Protein AF-A0A3A9S9X0-F1 (afdb_monomer_lite)

Secondary structure (DSSP, 8-state):
-HHHHHHHHHHHHHHHHHHHHHHHHHHHHHHHHHHHHHHHHTS---TT-EEEEEEEEEEE-SSSSEEEEEEEEE-TTHHHHHHHHHHHHS-TTTSTTEEEEE--S--TT-SS-GGGS-HHHHHHHHHT-GGGEEEEEEEEE----TTGGG--SPEE--

Foldseek 3Di:
DVVVVVVVVVVVVVVVVVVVLVVVLVVLQQVQFVVQQCLVVVFDWDPPKDWDDFWKWAFDCVVHTKIKIKTKIFAPVAQVVRVVVRVVRDDPVSCVQKDKDFQAQPDPPDPDHLVPDPPVVNVVCVVVPSRRIMMIMHIDDDDDDDCSVVTGDIDGDD

Structure (mmCIF, N/CA/C/O backbone):
data_AF-A0A3A9S9X0-F1
#
_entry.id   AF-A0A3A9S9X0-F1
#
loop_
_atom_site.group_PDB
_atom_site.id
_atom_site.type_symbol
_atom_site.label_atom_id
_atom_site.label_alt_id
_atom_site.label_comp_id
_atom_site.label_asym_id
_atom_site.label_entity_id
_atom_site.label_seq_id
_atom_site.pdbx_PDB_ins_code
_atom_site.Cartn_x
_atom_site.Cartn_y
_atom_site.Cartn_z
_atom_site.occupancy
_atom_site.B_iso_or_equiv
_atom_site.auth_seq_id
_atom_site.auth_comp_id
_atom_site.auth_asym_id
_atom_site.auth_atom_id
_atom_site.pdbx_PDB_model_num
ATOM 1 N N . MET A 1 1 ? -21.800 -1.016 53.650 1.00 53.97 1 MET A N 1
ATOM 2 C CA . MET A 1 1 ? -21.661 -2.193 52.756 1.00 53.97 1 MET A CA 1
ATOM 3 C C . MET A 1 1 ? -22.094 -1.918 51.306 1.00 53.97 1 MET A C 1
ATOM 5 O O . MET A 1 1 ? -21.327 -2.231 50.403 1.00 53.97 1 MET A O 1
ATOM 9 N N . MET A 1 2 ? -23.243 -1.264 51.058 1.00 59.31 2 MET A N 1
ATOM 10 C CA . MET A 1 2 ? -23.718 -0.907 49.699 1.00 59.31 2 MET A CA 1
ATOM 11 C C . MET A 1 2 ? -22.744 -0.037 48.885 1.00 59.31 2 MET A C 1
ATOM 13 O O . MET A 1 2 ? -22.493 -0.339 47.726 1.00 59.31 2 MET A O 1
ATOM 17 N N . LYS A 1 3 ? -22.105 0.975 49.495 1.00 66.00 3 LYS A N 1
ATOM 18 C CA . LYS A 1 3 ? -21.122 1.841 48.807 1.00 66.00 3 LYS A CA 1
ATOM 19 C C . LYS A 1 3 ? -19.896 1.084 48.265 1.00 66.00 3 LYS A C 1
ATOM 21 O O . LYS A 1 3 ? -19.340 1.487 47.253 1.00 66.00 3 LYS A O 1
ATOM 26 N N . LYS A 1 4 ? -19.478 -0.014 48.913 1.00 73.69 4 LYS A N 1
ATOM 27 C CA . LYS A 1 4 ? -18.338 -0.840 48.467 1.00 73.69 4 LYS A CA 1
ATOM 28 C C . LYS A 1 4 ? -18.736 -1.733 47.287 1.00 73.69 4 LYS A C 1
ATOM 30 O O . LYS A 1 4 ? -18.001 -1.794 46.313 1.00 73.69 4 LYS A O 1
ATOM 35 N N . LYS A 1 5 ? -19.931 -2.339 47.338 1.00 75.62 5 LYS A N 1
ATOM 36 C CA . LYS A 1 5 ? -20.502 -3.112 46.219 1.00 75.62 5 LYS A CA 1
ATOM 37 C C . LYS A 1 5 ? -20.761 -2.234 44.989 1.00 75.62 5 LYS A C 1
ATOM 39 O O . LYS A 1 5 ? -20.416 -2.635 43.889 1.00 75.62 5 LYS A O 1
ATOM 44 N N . PHE A 1 6 ? -21.275 -1.019 45.184 1.00 80.44 6 PHE A N 1
ATOM 45 C CA . PHE A 1 6 ? -21.489 -0.055 44.101 1.00 80.44 6 PHE A CA 1
ATOM 46 C C . PHE A 1 6 ? -20.179 0.362 43.419 1.00 80.44 6 PHE A C 1
ATOM 48 O O . PHE A 1 6 ? -20.110 0.361 42.198 1.00 80.44 6 PHE A O 1
ATOM 55 N N . LYS A 1 7 ? -19.114 0.642 44.190 1.00 82.62 7 LYS A N 1
ATOM 56 C CA . LYS A 1 7 ? -17.785 0.932 43.623 1.00 82.62 7 LYS A CA 1
ATOM 57 C C . LYS A 1 7 ? -17.234 -0.237 42.801 1.00 82.62 7 LYS A C 1
ATOM 59 O O . LYS A 1 7 ? -16.717 -0.003 41.722 1.00 82.62 7 LYS A O 1
ATOM 64 N N . ILE A 1 8 ? -17.389 -1.475 43.278 1.00 87.06 8 ILE A N 1
ATOM 65 C CA . ILE A 1 8 ? -16.947 -2.676 42.547 1.00 87.06 8 ILE A CA 1
ATOM 66 C C . ILE A 1 8 ? -17.715 -2.829 41.227 1.00 87.06 8 ILE A C 1
ATOM 68 O O . ILE A 1 8 ? -17.098 -3.059 40.192 1.00 87.06 8 ILE A O 1
ATOM 72 N N . ILE A 1 9 ? -19.041 -2.658 41.249 1.00 89.31 9 ILE A N 1
ATOM 73 C CA . ILE A 1 9 ? -19.877 -2.737 40.042 1.00 89.31 9 ILE A CA 1
ATOM 74 C C . ILE A 1 9 ? -19.500 -1.628 39.054 1.00 89.31 9 ILE A C 1
ATOM 76 O O . ILE A 1 9 ? -19.310 -1.905 37.876 1.00 89.31 9 ILE A O 1
ATOM 80 N N . LEU A 1 10 ? -19.328 -0.390 39.527 1.00 91.25 10 LEU A N 1
ATOM 81 C CA . LEU A 1 10 ? -18.930 0.737 38.685 1.00 91.25 10 LEU A CA 1
ATOM 82 C C . LEU A 1 10 ? -17.561 0.505 38.029 1.00 91.25 10 LEU A C 1
ATOM 84 O O . LEU A 1 10 ? -17.416 0.721 36.831 1.00 91.25 10 LEU A O 1
ATOM 88 N N . SER A 1 11 ? -16.573 0.021 38.788 1.00 90.50 11 SER A N 1
ATOM 89 C CA . SER A 1 11 ? -15.256 -0.323 38.243 1.00 90.50 11 SER A CA 1
ATOM 90 C C . SER A 1 11 ? -15.337 -1.439 37.201 1.00 90.50 11 SER A C 1
ATOM 92 O O . SER A 1 11 ? -14.705 -1.327 36.156 1.00 90.50 11 SER A O 1
ATOM 94 N N . ALA A 1 12 ? -16.140 -2.479 37.442 1.00 91.56 12 ALA A N 1
ATOM 95 C CA . ALA A 1 12 ? -16.341 -3.554 36.473 1.00 91.56 12 ALA A CA 1
ATOM 96 C C . ALA A 1 12 ? -16.978 -3.041 35.171 1.00 91.56 12 ALA A C 1
ATOM 98 O O . ALA A 1 12 ? -16.518 -3.393 34.089 1.00 91.56 12 ALA A O 1
ATOM 99 N N . VAL A 1 13 ? -17.980 -2.159 35.263 1.00 94.19 13 VAL A N 1
ATOM 100 C CA . VAL A 1 13 ? -18.607 -1.530 34.089 1.00 94.19 13 VAL A CA 1
ATOM 101 C C . VAL A 1 13 ? -17.592 -0.702 33.302 1.00 94.19 13 VAL A C 1
ATOM 103 O O . VAL A 1 13 ? -17.516 -0.847 32.087 1.00 94.19 13 VAL A O 1
ATOM 106 N N . ILE A 1 14 ? -16.776 0.116 33.973 1.00 94.38 14 ILE A N 1
ATOM 107 C CA . ILE A 1 14 ? -15.737 0.917 33.307 1.00 94.38 14 ILE A CA 1
ATOM 108 C C . ILE A 1 14 ? -14.743 0.013 32.568 1.00 94.38 14 ILE A C 1
ATOM 110 O O . ILE A 1 14 ? -14.434 0.280 31.412 1.00 94.38 14 ILE A O 1
ATOM 114 N N . ILE A 1 15 ? -14.284 -1.073 33.197 1.00 93.94 15 ILE A N 1
ATOM 115 C CA . ILE A 1 15 ? -13.352 -2.022 32.568 1.00 93.94 15 ILE A CA 1
ATOM 116 C C . ILE A 1 15 ? -13.970 -2.645 31.314 1.00 93.94 15 ILE A C 1
ATOM 118 O O . ILE A 1 15 ? -13.316 -2.690 30.276 1.00 93.94 15 ILE A O 1
ATOM 122 N N . VAL A 1 16 ? -15.229 -3.085 31.382 1.00 95.06 16 VAL A N 1
ATOM 123 C CA . VAL A 1 16 ? -15.928 -3.670 30.227 1.00 95.06 16 VAL A CA 1
ATOM 124 C C . VAL A 1 16 ? -16.086 -2.650 29.101 1.00 95.06 16 VAL A C 1
ATOM 126 O O . VAL A 1 16 ? -15.850 -2.985 27.941 1.00 95.06 16 VAL A O 1
ATOM 129 N N . VAL A 1 17 ? -16.435 -1.401 29.422 1.00 93.25 17 VAL A N 1
ATOM 130 C CA . VAL A 1 17 ? -16.548 -0.322 28.429 1.00 93.25 17 VAL A CA 1
ATOM 131 C C . VAL A 1 17 ? -15.199 -0.062 27.759 1.00 93.25 17 VAL A C 1
ATOM 133 O O . VAL A 1 17 ? -15.129 -0.061 26.533 1.00 93.25 17 VAL A O 1
ATOM 136 N N . VAL A 1 18 ? -14.120 0.083 28.533 1.00 90.50 18 VAL A N 1
ATOM 137 C CA . VAL A 1 18 ? -12.768 0.305 27.993 1.00 90.50 18 VAL A CA 1
ATOM 138 C C . VAL A 1 18 ? -12.323 -0.870 27.122 1.00 90.50 18 VAL A C 1
ATOM 140 O O . VAL A 1 18 ? -11.874 -0.653 25.999 1.00 90.50 18 VAL A O 1
ATOM 143 N N . ALA A 1 19 ? -12.509 -2.108 27.585 1.00 90.25 19 ALA A N 1
ATOM 144 C CA . ALA A 1 19 ? -12.164 -3.304 26.818 1.00 90.25 19 ALA A CA 1
ATOM 145 C C . ALA A 1 19 ? -12.954 -3.394 25.502 1.00 90.25 19 ALA A C 1
ATOM 147 O O . ALA A 1 19 ? -12.391 -3.743 24.468 1.00 90.25 19 ALA A O 1
ATOM 148 N N . THR A 1 20 ? -14.238 -3.027 25.517 1.00 89.94 20 THR A N 1
ATOM 149 C CA . THR A 1 20 ? -15.080 -3.008 24.311 1.00 89.94 20 THR A CA 1
ATOM 150 C C . THR A 1 20 ? -14.595 -1.957 23.314 1.00 89.94 20 THR A C 1
ATOM 152 O O . THR A 1 20 ? -14.497 -2.245 22.122 1.00 89.94 20 THR A O 1
ATOM 155 N N . ILE A 1 21 ? -14.244 -0.755 23.784 1.00 87.94 21 ILE A N 1
ATOM 156 C CA . ILE A 1 21 ? -13.688 0.302 22.927 1.00 87.94 21 ILE A CA 1
ATOM 157 C C . ILE A 1 21 ? -12.352 -0.153 22.332 1.00 87.94 21 ILE A C 1
ATOM 159 O O . ILE A 1 21 ? -12.156 -0.006 21.132 1.00 87.94 21 ILE A O 1
ATOM 163 N N . MET A 1 22 ? -11.465 -0.768 23.119 1.00 85.31 22 MET A N 1
ATOM 164 C CA . MET A 1 22 ? -10.186 -1.286 22.615 1.00 85.31 22 MET A CA 1
ATOM 165 C C . MET A 1 22 ? -10.382 -2.390 21.568 1.00 85.31 22 MET A C 1
ATOM 167 O O . MET A 1 22 ? -9.779 -2.332 20.503 1.00 85.31 22 MET A O 1
ATOM 171 N N . LEU A 1 23 ? -11.265 -3.363 21.822 1.00 87.06 23 LEU A N 1
ATOM 172 C CA . LEU A 1 23 ? -11.522 -4.469 20.893 1.00 87.06 23 LEU A CA 1
ATOM 173 C C . LEU A 1 23 ? -12.126 -3.977 19.571 1.00 87.06 23 LEU A C 1
ATOM 175 O O . LEU A 1 23 ? -11.685 -4.370 18.493 1.00 87.06 23 LEU A O 1
ATOM 179 N N . THR A 1 24 ? -13.130 -3.101 19.655 1.00 85.19 24 THR A N 1
ATOM 180 C CA . THR A 1 24 ? -13.743 -2.497 18.464 1.00 85.19 24 THR A CA 1
ATOM 181 C C . THR A 1 24 ? -12.752 -1.606 17.720 1.00 85.19 24 THR A C 1
ATOM 183 O O . THR A 1 24 ? -12.803 -1.570 16.495 1.00 85.19 24 THR A O 1
ATOM 186 N N . SER A 1 25 ? -11.799 -0.990 18.432 1.00 83.25 25 SER A N 1
ATOM 187 C CA . SER A 1 25 ? -10.682 -0.250 17.830 1.00 83.25 25 SER A CA 1
ATOM 188 C C . SER A 1 25 ? -9.724 -1.075 17.041 1.00 83.25 25 SER A C 1
ATOM 190 O O . SER A 1 25 ? -9.456 -0.767 15.880 1.00 83.25 25 SER A O 1
ATOM 192 N N . TYR A 1 26 ? -9.277 -2.155 17.643 1.00 83.25 26 TYR A N 1
ATOM 193 C CA . TYR A 1 26 ? -8.398 -3.069 16.963 1.00 83.25 26 TYR A CA 1
ATOM 194 C C . TYR A 1 26 ? -9.065 -3.666 15.716 1.00 83.25 26 TYR A C 1
ATOM 196 O O . TYR A 1 26 ? -8.472 -3.686 14.641 1.00 83.25 26 TYR A O 1
ATOM 204 N N . MET A 1 27 ? -10.330 -4.082 15.832 1.00 86.00 27 MET A N 1
ATOM 205 C CA . MET A 1 27 ? -11.070 -4.660 14.709 1.00 86.00 27 MET A CA 1
ATOM 206 C C . MET A 1 27 ? -11.341 -3.638 13.597 1.00 86.00 27 MET A C 1
ATOM 208 O O . MET A 1 27 ? -11.186 -3.960 12.423 1.00 86.00 27 MET A O 1
ATOM 212 N N . GLY A 1 28 ? -11.738 -2.411 13.952 1.00 84.50 28 GLY A N 1
ATOM 213 C CA . GLY A 1 28 ? -11.974 -1.337 12.986 1.00 84.50 28 GLY A CA 1
ATOM 214 C C . GLY A 1 28 ? -10.711 -0.989 12.202 1.00 84.50 28 GLY A C 1
ATOM 215 O O . GLY A 1 28 ? -10.757 -0.940 10.976 1.00 84.50 28 GLY A O 1
ATOM 216 N N . TYR A 1 29 ? -9.584 -0.849 12.906 1.00 85.06 29 TYR A N 1
ATOM 217 C CA . TYR A 1 29 ? -8.267 -0.653 12.301 1.00 85.06 29 TYR A CA 1
ATOM 218 C C . TYR A 1 29 ? -7.905 -1.792 11.342 1.00 85.06 29 TYR A C 1
ATOM 220 O O . TYR A 1 29 ? -7.631 -1.543 10.172 1.00 85.06 29 TYR A O 1
ATOM 228 N N . TYR A 1 30 ? -7.987 -3.043 11.804 1.00 87.81 30 TYR A N 1
ATOM 229 C CA . TYR A 1 30 ? -7.646 -4.205 10.985 1.00 87.81 30 TYR A CA 1
ATOM 230 C C . TYR A 1 30 ? -8.483 -4.268 9.702 1.00 87.81 30 TYR A C 1
ATOM 232 O O . TYR A 1 30 ? -7.937 -4.399 8.611 1.00 87.81 30 TYR A O 1
ATOM 240 N N . LEU A 1 31 ? -9.806 -4.107 9.804 1.00 89.75 31 LEU A N 1
ATOM 241 C CA . LEU A 1 31 ? -10.690 -4.114 8.635 1.00 89.75 31 LEU A CA 1
ATOM 242 C C . LEU A 1 31 ? -10.398 -2.955 7.673 1.00 89.75 31 LEU A C 1
ATOM 244 O O . LEU A 1 31 ? -10.511 -3.133 6.460 1.00 89.75 31 LEU A O 1
ATOM 248 N N . ALA A 1 32 ? -10.005 -1.790 8.190 1.00 89.19 32 ALA A N 1
ATOM 249 C CA . ALA A 1 32 ? -9.615 -0.650 7.370 1.00 89.19 32 ALA A CA 1
ATOM 250 C C . ALA A 1 32 ? -8.299 -0.902 6.619 1.00 89.19 32 ALA A C 1
ATOM 252 O O . ALA A 1 32 ? -8.233 -0.612 5.424 1.00 89.19 32 ALA A O 1
ATOM 253 N N . CYS A 1 33 ? -7.297 -1.506 7.269 1.00 90.44 33 CYS A N 1
ATOM 254 C CA . CYS A 1 33 ? -6.062 -1.936 6.608 1.00 90.44 33 CYS A CA 1
ATOM 255 C C . CYS A 1 33 ? -6.350 -2.959 5.509 1.00 90.44 33 CYS A C 1
ATOM 257 O O . CYS A 1 33 ? -5.899 -2.793 4.383 1.00 90.44 33 CYS A O 1
ATOM 259 N N . ILE A 1 34 ? -7.156 -3.982 5.800 1.00 93.06 34 ILE A N 1
ATOM 260 C CA . ILE A 1 34 ? -7.521 -5.013 4.818 1.00 93.06 34 ILE A CA 1
ATOM 261 C C . ILE A 1 34 ? -8.253 -4.397 3.624 1.00 93.06 34 ILE A C 1
ATOM 263 O O . ILE A 1 34 ? -7.984 -4.754 2.477 1.00 93.06 34 ILE A O 1
ATOM 267 N N . HIS A 1 35 ? -9.145 -3.434 3.869 1.00 92.88 35 HIS A N 1
ATOM 268 C CA . HIS A 1 35 ? -9.793 -2.695 2.794 1.00 92.88 35 HIS A CA 1
ATOM 269 C C . HIS A 1 35 ? -8.780 -1.907 1.949 1.00 92.88 35 HIS A C 1
ATOM 271 O O . HIS A 1 35 ? -8.825 -1.993 0.723 1.00 92.88 35 HIS A O 1
ATOM 277 N N . ALA A 1 36 ? -7.849 -1.191 2.580 1.00 93.69 36 ALA A N 1
ATOM 278 C CA . ALA A 1 36 ? -6.800 -0.441 1.893 1.00 93.69 36 ALA A CA 1
ATOM 279 C C . ALA A 1 36 ? -5.878 -1.353 1.058 1.00 93.69 36 ALA A C 1
ATOM 281 O O . ALA A 1 36 ? -5.615 -1.054 -0.101 1.00 93.69 36 ALA A O 1
ATOM 282 N N . ILE A 1 37 ? -5.484 -2.516 1.585 1.00 95.50 37 ILE A N 1
ATOM 283 C CA . ILE A 1 37 ? -4.728 -3.532 0.835 1.00 95.50 37 ILE A CA 1
ATOM 284 C C . ILE A 1 37 ? -5.541 -4.018 -0.370 1.00 95.50 37 ILE A C 1
ATOM 286 O O . ILE A 1 37 ? -5.041 -4.037 -1.492 1.00 95.50 37 ILE A O 1
ATOM 290 N N . SER A 1 38 ? -6.825 -4.340 -0.173 1.00 95.50 38 SER A N 1
ATOM 291 C CA . SER A 1 38 ? -7.693 -4.819 -1.259 1.00 95.50 38 SER A CA 1
ATOM 292 C C . SER A 1 38 ? -7.866 -3.801 -2.389 1.00 95.50 38 SER A C 1
ATOM 294 O O . SER A 1 38 ? -8.092 -4.182 -3.535 1.00 95.50 38 SER A O 1
ATOM 296 N N . LYS A 1 39 ? -7.748 -2.501 -2.088 1.00 96.06 39 LYS A N 1
ATOM 297 C CA . LYS A 1 39 ? -7.816 -1.436 -3.092 1.00 96.06 39 LYS A CA 1
ATOM 298 C C . LYS A 1 39 ? -6.651 -1.489 -4.077 1.00 96.06 39 LYS A C 1
ATOM 300 O O . LYS A 1 39 ? -6.871 -1.133 -5.229 1.00 96.06 39 LYS A O 1
ATOM 305 N N . ILE A 1 40 ? -5.482 -1.959 -3.642 1.00 96.75 40 ILE A N 1
ATOM 306 C CA . ILE A 1 40 ? -4.308 -2.163 -4.496 1.00 96.75 40 ILE A CA 1
ATOM 307 C C . ILE A 1 40 ? -4.325 -3.565 -5.120 1.00 96.75 40 ILE A C 1
ATOM 309 O O . ILE A 1 40 ? -4.109 -3.702 -6.319 1.00 96.75 40 ILE A O 1
ATOM 313 N N . GLU A 1 41 ? -4.621 -4.610 -4.342 1.00 95.88 41 GLU A N 1
ATOM 314 C CA . GLU A 1 41 ? -4.582 -6.004 -4.824 1.00 95.88 41 GLU A CA 1
ATOM 315 C C . GLU A 1 41 ? -5.630 -6.330 -5.895 1.00 95.88 41 GLU A C 1
ATOM 317 O O . GLU A 1 41 ? -5.447 -7.260 -6.673 1.00 95.88 41 GLU A O 1
ATOM 322 N N . CYS A 1 42 ? -6.729 -5.577 -5.956 1.00 96.00 42 CYS A N 1
ATOM 323 C CA . CYS A 1 42 ? -7.759 -5.758 -6.979 1.00 96.00 42 CYS A CA 1
ATOM 324 C C . CYS A 1 42 ? -7.490 -4.978 -8.278 1.00 96.00 42 CYS A C 1
ATOM 326 O O . CYS A 1 42 ? -8.353 -4.993 -9.157 1.00 96.00 42 CYS A O 1
ATOM 328 N N . LEU A 1 43 ? -6.371 -4.253 -8.388 1.00 97.19 43 LEU A N 1
ATOM 329 C CA . LEU A 1 43 ? -6.009 -3.564 -9.626 1.00 97.19 43 LEU A CA 1
ATOM 330 C C . LEU A 1 43 ? -5.571 -4.576 -10.688 1.00 97.19 43 LEU A C 1
ATOM 332 O O . LEU A 1 43 ? -4.860 -5.535 -10.393 1.00 97.19 43 LEU A O 1
ATOM 336 N N . ASP A 1 44 ? -5.975 -4.328 -11.930 1.00 97.19 44 ASP A N 1
ATOM 337 C CA . ASP A 1 44 ? -5.407 -4.995 -13.096 1.00 97.19 44 ASP A CA 1
ATOM 338 C C . ASP A 1 44 ? -3.989 -4.454 -13.317 1.00 97.19 44 ASP A C 1
ATOM 340 O O . ASP A 1 44 ? -3.819 -3.274 -13.639 1.00 97.19 44 ASP A O 1
ATOM 344 N N . MET A 1 45 ? -2.991 -5.299 -13.061 1.00 96.06 45 MET A N 1
ATOM 345 C CA . MET A 1 45 ? -1.564 -4.969 -13.080 1.00 96.06 45 MET A CA 1
ATOM 346 C C . MET A 1 45 ? -0.912 -5.449 -14.386 1.00 96.06 45 MET A C 1
ATOM 348 O O . MET A 1 45 ? -1.444 -6.359 -15.020 1.00 96.06 45 MET A O 1
ATOM 352 N N . PRO A 1 46 ? 0.249 -4.897 -14.788 1.00 94.38 46 PRO A N 1
ATOM 353 C CA . PRO A 1 46 ? 0.993 -5.441 -15.921 1.00 94.38 46 PRO A CA 1
ATOM 354 C C . PRO A 1 46 ? 1.388 -6.909 -15.679 1.00 94.38 46 PRO A C 1
ATOM 356 O O . PRO A 1 46 ? 1.738 -7.282 -14.561 1.00 94.38 46 PRO A O 1
ATOM 359 N N . ASP A 1 47 ? 1.341 -7.741 -16.723 1.00 89.12 47 ASP A N 1
ATOM 360 C CA . ASP A 1 47 ? 1.604 -9.189 -16.626 1.00 89.12 47 ASP A CA 1
ATOM 361 C C . ASP A 1 47 ? 3.071 -9.525 -16.286 1.00 89.12 47 ASP A C 1
ATOM 363 O O . ASP A 1 47 ? 3.375 -10.603 -15.771 1.00 89.12 47 ASP A O 1
ATOM 367 N N . ASP A 1 48 ? 3.996 -8.618 -16.593 1.00 88.19 48 ASP A N 1
ATOM 368 C CA . ASP A 1 48 ? 5.448 -8.787 -16.521 1.00 88.19 48 ASP A CA 1
ATOM 369 C C . ASP A 1 48 ? 6.074 -8.127 -15.282 1.00 88.19 48 ASP A C 1
ATOM 371 O O . ASP A 1 48 ? 7.181 -7.590 -15.332 1.00 88.19 48 ASP A O 1
ATOM 375 N N . ILE A 1 49 ? 5.376 -8.189 -14.146 1.00 93.56 49 ILE 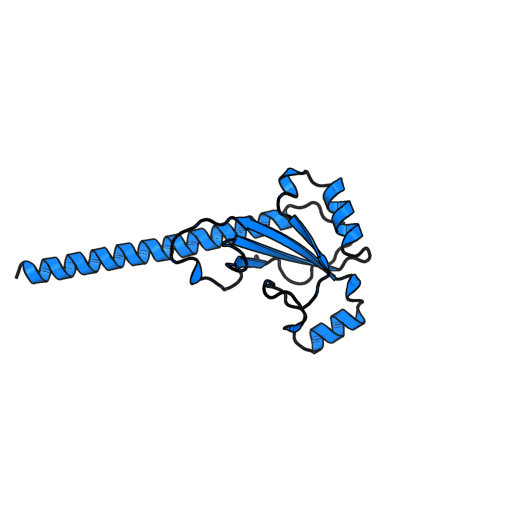A N 1
ATOM 376 C CA . ILE A 1 49 ? 5.851 -7.632 -12.873 1.00 93.56 49 ILE A CA 1
ATOM 377 C C . ILE A 1 49 ? 6.342 -8.714 -11.913 1.00 93.56 49 ILE A C 1
ATOM 379 O O . ILE A 1 49 ? 5.843 -9.840 -11.882 1.00 93.56 49 ILE A O 1
ATOM 383 N N . THR A 1 50 ? 7.282 -8.344 -11.048 1.00 94.75 50 THR A N 1
ATOM 384 C CA . THR A 1 50 ? 7.607 -9.117 -9.839 1.00 94.75 50 THR A CA 1
ATOM 385 C C . THR A 1 50 ? 7.192 -8.320 -8.612 1.00 94.75 50 THR A C 1
ATOM 387 O O . THR A 1 50 ? 7.501 -7.140 -8.518 1.00 94.75 50 THR A O 1
ATOM 390 N N . VAL A 1 51 ? 6.500 -8.933 -7.652 1.00 93.00 51 VAL A N 1
ATOM 391 C CA . VAL A 1 51 ? 6.138 -8.243 -6.404 1.00 93.00 51 VAL A CA 1
ATOM 392 C C . VAL A 1 51 ? 7.336 -8.239 -5.454 1.00 93.00 51 VAL A C 1
ATOM 394 O O . VAL A 1 51 ? 7.917 -9.289 -5.174 1.00 93.00 51 VAL A O 1
ATOM 397 N N . TYR A 1 52 ? 7.700 -7.061 -4.950 1.00 90.50 52 TYR A N 1
ATOM 398 C CA . TYR A 1 52 ? 8.710 -6.898 -3.912 1.00 90.50 52 TYR A CA 1
ATOM 399 C C . TYR A 1 52 ? 8.033 -6.891 -2.537 1.00 90.50 52 TYR A C 1
ATOM 401 O O . TYR A 1 52 ? 7.421 -5.907 -2.123 1.00 90.50 52 TYR A O 1
ATOM 409 N N . GLY A 1 53 ? 8.146 -8.010 -1.820 1.00 87.19 53 GLY A N 1
ATOM 410 C CA . GLY A 1 53 ? 7.547 -8.173 -0.496 1.00 87.19 53 GLY A CA 1
ATOM 411 C C . GLY A 1 53 ? 6.031 -8.391 -0.530 1.00 87.19 53 GLY A C 1
ATOM 412 O O . GLY A 1 53 ? 5.501 -9.008 -1.448 1.00 87.19 53 GLY A O 1
ATOM 413 N N . GLU A 1 54 ? 5.349 -7.918 0.511 1.00 90.88 54 GLU A N 1
ATOM 414 C CA . GLU A 1 54 ? 3.900 -8.031 0.688 1.00 90.88 54 GLU A CA 1
ATOM 415 C C . GLU A 1 54 ? 3.273 -6.638 0.617 1.00 90.88 54 GLU A C 1
ATOM 417 O O . GLU A 1 54 ? 3.887 -5.649 1.015 1.00 90.88 54 GLU A O 1
ATOM 422 N N . THR A 1 55 ? 2.018 -6.546 0.189 1.00 94.06 55 THR A N 1
ATOM 423 C CA . THR A 1 55 ? 1.276 -5.288 0.309 1.00 94.06 55 THR A CA 1
ATOM 424 C C . THR A 1 55 ? 0.957 -5.027 1.773 1.00 94.06 55 THR A C 1
ATOM 426 O O . THR A 1 55 ? 0.387 -5.877 2.466 1.00 94.06 55 THR A O 1
ATOM 429 N N . LYS A 1 56 ? 1.326 -3.840 2.248 1.00 92.00 56 LYS A N 1
ATOM 430 C CA . LYS A 1 56 ? 1.163 -3.423 3.643 1.00 92.00 56 LYS A CA 1
ATOM 431 C C . LYS A 1 56 ? 0.190 -2.267 3.741 1.00 92.00 56 LYS A C 1
ATOM 433 O O . LYS A 1 56 ? 0.072 -1.487 2.800 1.00 92.00 56 LYS A O 1
ATOM 438 N N . ALA A 1 57 ? -0.484 -2.143 4.877 1.00 91.50 57 ALA A N 1
ATOM 439 C CA . ALA A 1 57 ? -1.274 -0.967 5.200 1.00 91.50 57 ALA A CA 1
ATOM 440 C C . ALA A 1 57 ? -1.193 -0.585 6.675 1.00 91.50 57 ALA A C 1
ATOM 442 O O . ALA A 1 57 ? -1.205 -1.446 7.560 1.00 91.50 57 ALA A O 1
ATOM 443 N N . GLU A 1 58 ? -1.209 0.715 6.936 1.00 87.75 58 GLU A N 1
ATOM 444 C CA . GLU A 1 58 ? -1.232 1.285 8.275 1.00 87.75 58 GLU A CA 1
ATOM 445 C C . GLU A 1 58 ? -2.062 2.568 8.326 1.00 87.75 58 GLU A C 1
ATOM 447 O O . GLU A 1 58 ? -2.433 3.149 7.303 1.00 87.75 58 GLU A O 1
ATOM 452 N N . ALA A 1 59 ? -2.389 2.995 9.543 1.00 83.38 59 ALA A N 1
ATOM 453 C CA . ALA A 1 59 ? -2.953 4.314 9.756 1.00 83.38 59 ALA A CA 1
ATOM 454 C C . ALA A 1 59 ? -1.802 5.309 9.911 1.00 83.38 59 ALA A C 1
ATOM 456 O O . ALA A 1 59 ? -0.885 5.067 10.692 1.00 83.38 59 ALA A O 1
ATOM 457 N N . SER A 1 60 ? -1.897 6.435 9.216 1.00 78.44 60 SER A N 1
ATOM 458 C CA . SER A 1 60 ? -0.950 7.540 9.306 1.00 78.44 60 SER A CA 1
ATOM 459 C C . SER A 1 60 ? -1.688 8.823 9.675 1.00 78.44 60 SER A C 1
ATOM 461 O O . SER A 1 60 ? -2.841 9.044 9.295 1.00 78.44 60 SER A O 1
ATOM 463 N N . ASP A 1 61 ? -1.045 9.659 10.479 1.00 75.94 61 ASP A N 1
ATOM 464 C CA . ASP A 1 61 ? -1.495 10.999 10.856 1.00 75.94 61 ASP A CA 1
ATOM 465 C C . ASP A 1 61 ? -0.628 12.097 10.226 1.00 75.94 61 ASP A C 1
ATOM 467 O O . ASP A 1 61 ? -0.853 13.289 10.468 1.00 75.94 61 ASP A O 1
ATOM 471 N N . ILE A 1 62 ? 0.333 11.707 9.384 1.00 71.06 62 ILE A N 1
ATOM 472 C CA . ILE A 1 62 ? 1.206 12.630 8.674 1.00 71.06 62 ILE A CA 1
ATOM 473 C C . ILE A 1 62 ? 0.349 13.398 7.666 1.00 71.06 62 ILE A C 1
ATOM 475 O O . ILE A 1 62 ? -0.369 12.822 6.852 1.00 71.06 62 ILE A O 1
ATOM 479 N N . TYR A 1 63 ? 0.375 14.726 7.774 1.00 70.69 63 TYR A N 1
ATOM 480 C CA . TYR A 1 63 ? -0.515 15.683 7.102 1.00 70.69 63 TYR A CA 1
ATOM 481 C C . TYR A 1 63 ? -1.999 15.621 7.517 1.00 70.69 63 TYR A C 1
ATOM 483 O O . TYR A 1 63 ? -2.597 16.674 7.760 1.00 70.69 63 TYR A O 1
ATOM 491 N N . TRP A 1 64 ? -2.615 14.440 7.599 1.00 80.00 64 TRP A N 1
ATOM 492 C CA . TRP A 1 64 ? -4.002 14.225 8.041 1.00 80.00 64 TRP A CA 1
ATOM 493 C C . TRP A 1 64 ? -4.235 12.754 8.426 1.00 80.00 64 TRP A C 1
ATOM 495 O O . TRP A 1 64 ? -3.463 11.888 8.051 1.00 80.00 64 TRP A O 1
ATOM 505 N N . VAL A 1 65 ? -5.309 12.449 9.166 1.00 82.19 65 VAL A N 1
ATOM 506 C CA . VAL A 1 65 ? -5.604 11.066 9.602 1.00 82.19 65 VAL A CA 1
ATOM 507 C C . VAL A 1 65 ? -6.133 10.216 8.442 1.00 82.19 65 VAL A C 1
ATOM 509 O O . VAL A 1 65 ? -7.231 10.467 7.923 1.00 82.19 65 VAL A O 1
ATOM 512 N N . HIS A 1 66 ? -5.375 9.190 8.064 1.00 86.00 66 HIS A N 1
ATOM 513 C CA . HIS A 1 66 ? -5.609 8.389 6.870 1.00 86.00 66 HIS A CA 1
ATOM 514 C C . HIS A 1 66 ? -5.228 6.926 7.017 1.00 86.00 66 HIS A C 1
ATOM 516 O O . HIS A 1 66 ? -4.424 6.568 7.869 1.00 86.00 66 HIS A O 1
ATOM 522 N N . MET A 1 67 ? -5.820 6.083 6.172 1.00 89.00 67 MET A N 1
ATOM 523 C CA . MET A 1 67 ? -5.250 4.777 5.861 1.00 89.00 67 MET A CA 1
ATOM 524 C C . MET A 1 67 ? -4.311 4.944 4.679 1.00 89.00 67 MET A C 1
ATOM 526 O O . MET A 1 67 ? -4.725 5.518 3.667 1.00 89.00 67 MET A O 1
ATOM 530 N N . ARG A 1 68 ? -3.106 4.395 4.800 1.00 90.69 68 ARG A N 1
ATOM 531 C CA . ARG A 1 68 ? -2.142 4.259 3.714 1.00 90.69 68 ARG A CA 1
ATOM 532 C C . ARG A 1 68 ? -1.908 2.779 3.437 1.00 90.69 68 ARG A C 1
ATOM 534 O O . ARG A 1 68 ? -1.762 2.007 4.381 1.00 90.69 68 ARG A O 1
ATOM 541 N N . ALA A 1 69 ? -1.902 2.375 2.172 1.00 93.25 69 ALA A N 1
ATOM 542 C CA . ALA A 1 69 ? -1.415 1.064 1.748 1.00 93.25 69 ALA A CA 1
ATOM 543 C C . ALA A 1 69 ? -0.317 1.226 0.698 1.00 93.25 69 ALA A C 1
ATOM 545 O O . ALA A 1 69 ? -0.373 2.160 -0.097 1.00 93.25 69 ALA A O 1
ATOM 546 N N . GLU A 1 70 ? 0.663 0.326 0.693 1.00 94.06 70 GLU A N 1
ATOM 547 C CA . GLU A 1 70 ? 1.776 0.333 -0.257 1.00 94.06 70 GLU A CA 1
ATOM 548 C C . GLU A 1 70 ? 2.030 -1.064 -0.802 1.00 94.06 70 GLU A C 1
ATOM 550 O O . GLU A 1 70 ? 2.073 -2.043 -0.049 1.00 94.06 70 GLU A O 1
ATOM 555 N N . LYS A 1 71 ? 2.261 -1.123 -2.111 1.00 94.81 71 LYS A N 1
ATOM 556 C CA . LYS A 1 71 ? 2.779 -2.290 -2.820 1.00 94.81 71 LYS A CA 1
ATOM 557 C C . LYS A 1 71 ? 3.993 -1.870 -3.626 1.00 94.81 71 LYS A C 1
ATOM 559 O O . LYS A 1 71 ? 3.918 -0.901 -4.378 1.00 94.81 71 LYS A O 1
ATOM 564 N N . ILE A 1 72 ? 5.088 -2.607 -3.486 1.00 94.31 72 ILE A N 1
AT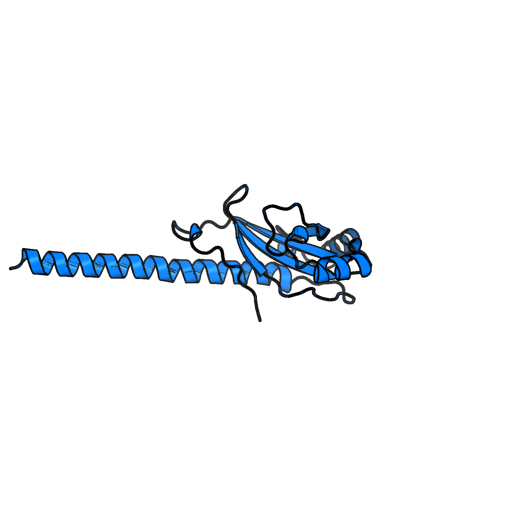OM 565 C CA . ILE A 1 72 ? 6.281 -2.409 -4.305 1.00 94.31 72 ILE A CA 1
ATOM 566 C C . ILE A 1 72 ? 6.319 -3.508 -5.362 1.00 94.31 72 ILE A C 1
ATOM 568 O O . ILE A 1 72 ? 6.135 -4.689 -5.057 1.00 94.31 72 ILE A O 1
ATOM 572 N N . ILE A 1 73 ? 6.541 -3.124 -6.611 1.00 95.44 73 ILE A N 1
ATOM 573 C CA . ILE A 1 73 ? 6.701 -4.041 -7.737 1.00 95.44 73 ILE A CA 1
ATOM 574 C C . ILE A 1 73 ? 7.980 -3.699 -8.496 1.00 95.44 73 ILE A C 1
ATOM 576 O O . ILE A 1 73 ? 8.414 -2.553 -8.511 1.00 95.44 73 ILE A O 1
ATOM 580 N N . VAL A 1 74 ? 8.569 -4.693 -9.145 1.00 95.44 74 VAL A N 1
ATOM 581 C CA . VAL A 1 74 ? 9.674 -4.530 -10.086 1.00 95.44 74 VAL A CA 1
ATOM 582 C C . VAL A 1 74 ? 9.095 -4.629 -11.490 1.00 95.44 74 VAL A C 1
ATOM 584 O O . VAL A 1 74 ? 8.494 -5.650 -11.837 1.00 95.44 74 VAL A O 1
ATOM 587 N N . CYS A 1 75 ? 9.257 -3.570 -12.276 1.00 94.62 75 CYS A N 1
ATOM 588 C CA . CYS A 1 75 ? 8.763 -3.454 -13.641 1.00 94.62 75 CYS A CA 1
ATOM 589 C C . CYS A 1 75 ? 9.782 -2.695 -14.504 1.00 94.62 75 CYS A C 1
ATOM 591 O O . CYS A 1 75 ? 10.172 -1.581 -14.169 1.00 94.62 75 CYS A O 1
ATOM 593 N N . ASP A 1 76 ? 10.198 -3.281 -15.633 1.00 92.94 76 ASP A N 1
ATOM 594 C CA . ASP A 1 76 ? 11.151 -2.667 -16.578 1.00 92.94 76 ASP A CA 1
ATOM 595 C C . ASP A 1 76 ? 10.706 -1.294 -17.105 1.00 92.94 76 ASP A C 1
ATOM 597 O O . ASP A 1 76 ? 11.542 -0.450 -17.411 1.00 92.94 76 ASP A O 1
ATOM 601 N N . GLY A 1 77 ? 9.395 -1.063 -17.212 1.00 91.25 77 GLY A N 1
ATOM 602 C CA . GLY A 1 77 ? 8.846 0.200 -17.706 1.00 91.25 77 GLY A CA 1
ATOM 603 C C . GLY A 1 77 ? 8.856 1.347 -16.688 1.00 91.25 77 GLY A C 1
ATOM 604 O O . GLY A 1 77 ? 8.540 2.477 -17.060 1.00 91.25 77 GLY A O 1
ATOM 605 N N . GLY A 1 78 ? 9.188 1.074 -15.422 1.00 93.69 78 GLY A N 1
ATOM 606 C CA . GLY A 1 78 ? 9.172 2.068 -14.349 1.00 93.69 78 GLY A CA 1
ATOM 607 C C . GLY A 1 78 ? 7.773 2.633 -14.029 1.00 93.69 78 GLY A C 1
ATOM 608 O O . GLY A 1 78 ? 6.754 2.134 -14.522 1.00 93.69 78 GLY A O 1
ATOM 609 N N . PRO A 1 79 ? 7.694 3.675 -13.181 1.00 94.38 79 PRO A N 1
ATOM 610 C CA . PRO A 1 79 ? 6.427 4.224 -12.688 1.00 94.38 79 PRO A CA 1
ATOM 611 C C . PRO A 1 79 ? 5.515 4.794 -13.776 1.00 94.38 79 PRO A C 1
ATOM 613 O O . PRO A 1 79 ? 4.302 4.630 -13.694 1.00 94.38 79 PRO A O 1
ATOM 616 N N . GLU A 1 80 ? 6.079 5.431 -14.805 1.00 95.31 80 GLU A N 1
ATOM 617 C CA . GLU A 1 80 ? 5.300 6.045 -15.890 1.00 95.31 80 GLU A CA 1
ATOM 618 C C . GLU A 1 80 ? 4.520 4.990 -16.684 1.00 95.31 80 GLU A C 1
ATOM 620 O O . GLU A 1 80 ? 3.315 5.129 -16.887 1.00 95.31 80 GLU A O 1
ATOM 625 N N . TYR A 1 81 ? 5.174 3.883 -17.050 1.00 95.94 81 TYR A N 1
ATOM 626 C CA . TYR A 1 81 ? 4.512 2.758 -17.711 1.00 95.94 81 TYR A CA 1
ATOM 627 C C . TYR A 1 81 ? 3.419 2.139 -16.837 1.00 95.94 81 TYR A C 1
ATOM 629 O O . TYR A 1 81 ? 2.323 1.849 -17.322 1.00 95.94 81 TYR A O 1
ATOM 637 N N . VAL A 1 82 ? 3.702 1.942 -15.546 1.00 97.00 82 VAL A N 1
ATOM 638 C CA . VAL A 1 82 ? 2.731 1.368 -14.606 1.00 97.00 82 VAL A CA 1
ATOM 639 C C . VAL A 1 82 ? 1.514 2.281 -14.474 1.00 97.00 82 VAL A C 1
ATOM 641 O O . VAL A 1 82 ? 0.389 1.791 -14.556 1.00 97.00 82 VAL A O 1
ATOM 644 N N . GLN A 1 83 ? 1.712 3.595 -14.343 1.00 97.19 83 GLN A N 1
ATOM 645 C CA . GLN A 1 83 ? 0.625 4.572 -14.293 1.00 97.19 83 GLN A CA 1
ATOM 646 C C . GLN A 1 83 ? -0.247 4.497 -15.556 1.00 97.19 83 GLN A C 1
ATOM 648 O O . GLN A 1 83 ? -1.464 4.335 -15.451 1.00 97.19 83 GLN A O 1
ATOM 653 N N . GLU A 1 84 ? 0.360 4.540 -16.746 1.00 97.56 84 GLU A N 1
ATOM 654 C CA . GLU A 1 84 ? -0.372 4.450 -18.016 1.00 97.56 84 GLU A CA 1
ATOM 655 C C . GLU A 1 84 ? -1.143 3.128 -18.153 1.00 97.56 84 GLU A C 1
ATOM 657 O O . GLU A 1 84 ? -2.289 3.107 -18.619 1.00 97.56 84 GLU A O 1
ATOM 662 N N . TYR A 1 85 ? -0.542 2.011 -17.734 1.00 97.88 85 TYR A N 1
ATOM 663 C CA . TYR A 1 85 ? -1.204 0.709 -17.745 1.00 97.88 85 TYR A CA 1
ATOM 664 C C . TYR A 1 85 ? -2.421 0.701 -16.819 1.00 97.88 85 TYR A C 1
ATOM 666 O O . TYR A 1 85 ? -3.503 0.254 -17.216 1.00 97.88 85 TYR A O 1
ATOM 674 N N . LEU A 1 86 ? -2.263 1.202 -15.593 1.00 97.75 86 LEU A N 1
ATOM 675 C CA . LEU A 1 86 ? -3.337 1.250 -14.610 1.00 97.75 86 LEU A CA 1
ATOM 676 C C . LEU A 1 86 ? -4.505 2.095 -15.120 1.00 97.75 86 LEU A C 1
ATOM 678 O O . LEU A 1 86 ? -5.640 1.615 -15.102 1.00 97.75 86 LEU A O 1
ATOM 682 N N . GLU A 1 87 ? -4.232 3.291 -15.641 1.00 97.75 87 GLU A N 1
ATOM 683 C CA . GLU A 1 87 ? -5.235 4.200 -16.213 1.00 97.75 87 GLU A CA 1
ATOM 684 C C . GLU A 1 87 ? -6.001 3.591 -17.391 1.00 97.75 87 GLU A C 1
ATOM 686 O O . GLU A 1 87 ? -7.198 3.840 -17.557 1.00 97.75 87 GLU A O 1
ATOM 691 N N . LYS A 1 88 ? -5.334 2.771 -18.206 1.00 97.94 88 LYS A N 1
ATOM 692 C CA . LYS A 1 88 ? -5.938 2.138 -19.381 1.00 97.94 88 LYS A CA 1
ATOM 693 C C . LYS A 1 88 ? -6.818 0.936 -19.039 1.00 97.94 88 LYS A C 1
ATOM 695 O O . LYS A 1 88 ? -7.809 0.702 -19.735 1.00 97.94 88 LYS A O 1
ATOM 700 N N . ASN A 1 89 ? -6.441 0.157 -18.027 1.00 98.12 89 ASN A N 1
ATOM 701 C CA . ASN A 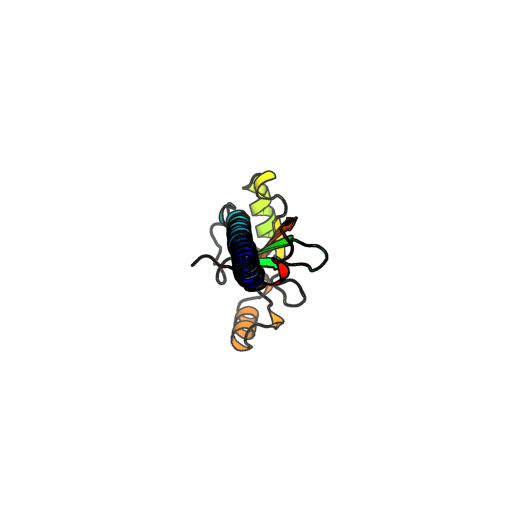1 89 ? -7.056 -1.146 -17.749 1.00 98.12 89 ASN A CA 1
ATOM 702 C C . ASN A 1 89 ? -7.999 -1.138 -16.537 1.00 98.12 89 ASN A C 1
ATOM 704 O O . ASN A 1 89 ? -8.844 -2.022 -16.403 1.00 98.12 89 ASN A O 1
ATOM 708 N N . ASN A 1 90 ? -7.929 -0.116 -15.681 1.00 98.06 90 ASN A N 1
ATOM 709 C CA . ASN A 1 90 ? -8.773 -0.003 -14.496 1.00 98.06 90 ASN A CA 1
ATOM 710 C C . ASN A 1 90 ? -9.806 1.120 -14.634 1.00 98.06 90 ASN A C 1
ATOM 712 O O . ASN A 1 90 ? -9.607 2.127 -15.304 1.00 98.06 90 ASN A O 1
ATOM 716 N N . SER A 1 91 ? -10.943 0.967 -13.951 1.00 97.38 91 SER A N 1
ATOM 717 C CA . SER A 1 91 ? -11.941 2.041 -13.882 1.00 97.38 91 SER A CA 1
ATOM 718 C C . SER A 1 91 ? -11.452 3.218 -13.028 1.00 97.38 91 SER A C 1
ATOM 720 O O . SER A 1 91 ? -10.762 3.017 -12.030 1.00 97.38 91 SER A O 1
ATOM 722 N N . GLU A 1 92 ? -11.929 4.431 -13.316 1.00 96.44 92 GLU A N 1
ATOM 723 C CA . GLU A 1 92 ? -11.662 5.628 -12.496 1.00 96.44 92 GLU A CA 1
ATOM 724 C C . GLU A 1 92 ? -12.014 5.413 -11.007 1.00 96.44 92 GLU A C 1
ATOM 726 O O . GLU A 1 92 ? -11.341 5.901 -10.102 1.00 96.44 92 GLU A O 1
ATOM 731 N N . PHE A 1 93 ? -13.058 4.626 -10.721 1.00 94.38 93 PHE A N 1
ATOM 732 C CA . PHE A 1 93 ? -13.427 4.282 -9.347 1.00 94.38 93 PHE A CA 1
ATOM 733 C C . PHE A 1 93 ? -12.410 3.350 -8.667 1.00 94.38 93 PHE A C 1
ATOM 735 O O . PHE A 1 93 ? -12.174 3.461 -7.459 1.00 94.38 93 PHE A O 1
ATOM 742 N N . ALA A 1 94 ? -11.810 2.427 -9.422 1.00 95.00 94 ALA A N 1
ATOM 743 C CA . ALA A 1 94 ? -10.761 1.549 -8.914 1.00 95.00 94 ALA A CA 1
ATOM 744 C C . ALA A 1 94 ? -9.507 2.358 -8.556 1.00 95.00 94 ALA A C 1
ATOM 746 O O . ALA A 1 94 ? -9.006 2.199 -7.445 1.00 95.00 94 ALA A O 1
ATOM 747 N N . LEU A 1 95 ? -9.124 3.304 -9.417 1.00 96.88 95 LEU A N 1
ATOM 748 C CA . LEU A 1 95 ? -7.947 4.169 -9.270 1.00 96.88 95 LEU A CA 1
ATOM 749 C C . LEU A 1 95 ? -8.123 5.325 -8.279 1.00 96.88 95 LEU A C 1
ATOM 751 O O . LEU A 1 95 ? -7.201 6.097 -8.040 1.00 96.88 95 LEU A O 1
ATOM 755 N N . ARG A 1 96 ? -9.307 5.480 -7.678 1.00 95.81 96 ARG A N 1
ATOM 756 C CA . ARG A 1 96 ? -9.546 6.569 -6.730 1.00 95.81 96 ARG A CA 1
ATOM 757 C C . ARG A 1 96 ? -8.607 6.469 -5.522 1.00 95.81 96 ARG A C 1
ATOM 759 O O . ARG A 1 96 ? -8.691 5.510 -4.751 1.00 95.81 96 ARG A O 1
ATOM 766 N N . ASN A 1 97 ? -7.843 7.541 -5.323 1.00 95.31 97 ASN A N 1
ATOM 767 C CA . ASN A 1 97 ? -6.785 7.677 -4.323 1.00 95.31 97 ASN A CA 1
ATOM 768 C C . ASN A 1 97 ? -5.648 6.649 -4.470 1.00 95.31 97 ASN A C 1
ATOM 770 O O . ASN A 1 97 ? -5.077 6.237 -3.464 1.00 95.31 97 ASN A O 1
ATOM 774 N N . ILE A 1 98 ? -5.383 6.198 -5.698 1.00 96.88 98 ILE A N 1
ATOM 775 C CA . ILE A 1 98 ? -4.186 5.438 -6.049 1.00 96.88 98 ILE A CA 1
ATOM 776 C C . ILE A 1 98 ? -3.190 6.391 -6.697 1.00 96.88 98 ILE A C 1
ATOM 778 O O . ILE A 1 98 ? -3.565 7.103 -7.627 1.00 96.88 98 ILE A O 1
ATOM 782 N N . ASP A 1 99 ? -1.946 6.338 -6.242 1.00 94.88 99 ASP A N 1
ATOM 783 C CA . ASP A 1 99 ? -0.812 7.037 -6.837 1.00 94.88 99 ASP A CA 1
ATOM 784 C C . ASP A 1 99 ? 0.306 6.034 -7.154 1.00 94.88 99 ASP A C 1
ATOM 786 O O . ASP A 1 99 ? 0.456 5.008 -6.479 1.00 94.88 99 ASP A O 1
ATOM 790 N N . VAL A 1 100 ? 1.085 6.322 -8.196 1.00 95.25 100 VAL A N 1
ATOM 791 C CA . VAL A 1 100 ? 2.241 5.523 -8.615 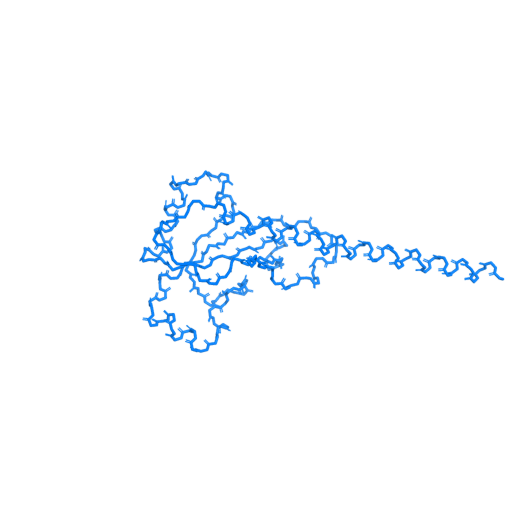1.00 95.25 100 VAL A CA 1
ATOM 792 C C . VAL A 1 100 ? 3.482 6.404 -8.570 1.00 95.25 100 VAL A C 1
ATOM 794 O O . VAL A 1 100 ? 3.527 7.469 -9.185 1.00 95.25 100 VAL A O 1
ATOM 797 N N . GLU A 1 101 ? 4.498 5.958 -7.843 1.00 92.25 101 GLU A N 1
ATOM 798 C CA . GLU A 1 101 ? 5.729 6.709 -7.617 1.00 92.25 101 GLU A CA 1
ATOM 799 C C . GLU A 1 101 ? 6.971 5.809 -7.678 1.00 92.25 101 GLU A C 1
ATOM 801 O O . GLU A 1 101 ? 6.888 4.578 -7.658 1.00 92.25 101 GLU A O 1
ATOM 806 N N . TYR A 1 102 ? 8.148 6.427 -7.774 1.00 90.44 102 TYR A N 1
ATOM 807 C CA . TYR A 1 102 ? 9.423 5.718 -7.667 1.00 90.44 102 TYR A CA 1
ATOM 808 C C . TYR A 1 102 ? 9.627 5.196 -6.243 1.00 90.44 102 TYR A C 1
ATOM 810 O O . TYR A 1 102 ? 9.319 5.884 -5.264 1.00 90.44 102 TYR A O 1
ATOM 818 N N . PHE A 1 103 ? 10.210 4.005 -6.113 1.00 88.19 103 PHE A 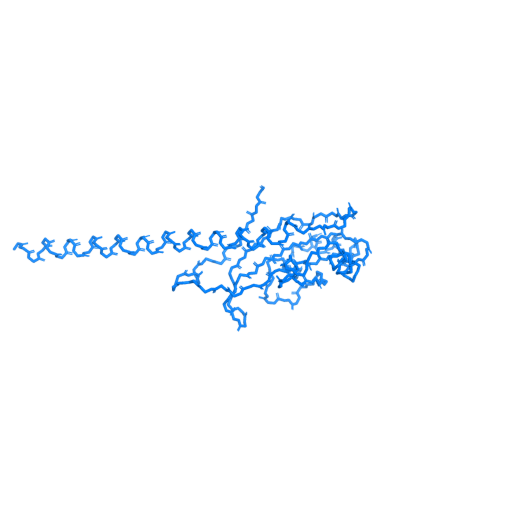N 1
ATOM 819 C CA . PHE A 1 103 ? 10.604 3.479 -4.813 1.00 88.19 103 PHE A CA 1
ATOM 820 C C . PHE A 1 103 ? 11.856 4.204 -4.292 1.00 88.19 103 PHE A C 1
ATOM 822 O O . PHE A 1 103 ? 12.979 3.901 -4.684 1.00 88.19 103 PHE A O 1
ATOM 829 N N . THR A 1 104 ? 11.654 5.191 -3.416 1.00 79.44 104 THR A N 1
ATOM 830 C CA . THR A 1 104 ? 12.723 6.034 -2.847 1.00 79.44 104 THR A CA 1
ATOM 831 C C . THR A 1 104 ? 12.651 6.085 -1.315 1.00 79.44 104 THR A C 1
ATOM 833 O O . THR A 1 104 ? 11.648 5.673 -0.726 1.00 79.44 104 THR A O 1
ATOM 836 N N . GLY A 1 105 ? 13.718 6.563 -0.661 1.00 61.16 105 GLY A N 1
ATOM 837 C CA . GLY A 1 105 ? 13.841 6.574 0.807 1.00 61.16 105 GLY A CA 1
ATOM 838 C C . GLY A 1 105 ? 13.422 7.871 1.512 1.00 61.16 105 GLY A C 1
ATOM 839 O O . GLY A 1 105 ? 13.238 7.903 2.719 1.00 61.16 105 GLY A O 1
ATOM 840 N N . MET A 1 106 ? 13.177 8.960 0.779 1.00 56.47 106 MET A N 1
ATOM 841 C CA . MET A 1 106 ? 12.916 10.280 1.383 1.00 56.47 106 MET A CA 1
ATOM 842 C C . MET A 1 106 ? 11.440 10.563 1.675 1.00 56.47 106 MET A C 1
ATOM 844 O O . MET A 1 106 ? 10.931 11.655 1.412 1.00 56.47 106 MET A O 1
ATOM 848 N N . THR A 1 107 ? 10.728 9.593 2.224 1.00 57.78 107 THR A N 1
ATOM 849 C CA . THR A 1 107 ? 9.318 9.772 2.561 1.00 57.78 107 THR A CA 1
ATOM 850 C C . THR A 1 107 ? 9.103 9.345 3.999 1.00 57.78 107 THR A C 1
ATOM 852 O O . THR A 1 107 ? 9.014 8.153 4.277 1.00 57.78 107 THR A O 1
ATOM 855 N N . ASP A 1 108 ? 8.936 10.335 4.888 1.00 57.97 108 ASP A N 1
ATOM 856 C CA . ASP A 1 108 ? 8.559 10.190 6.310 1.00 57.97 108 ASP A CA 1
ATOM 857 C C . ASP A 1 108 ? 7.292 9.321 6.526 1.00 57.97 108 ASP A C 1
ATOM 859 O O . ASP A 1 108 ? 6.893 9.051 7.654 1.00 57.97 108 ASP A O 1
ATOM 863 N N . THR A 1 109 ? 6.633 8.919 5.436 1.00 59.62 109 THR A N 1
ATOM 864 C CA . THR A 1 109 ? 5.313 8.300 5.329 1.00 59.62 109 THR A CA 1
ATOM 865 C C . THR A 1 109 ? 5.327 6.841 4.865 1.00 59.62 109 THR A C 1
ATOM 867 O O . THR A 1 109 ? 4.250 6.314 4.590 1.00 59.62 109 THR A O 1
ATOM 870 N N . CYS A 1 110 ? 6.488 6.199 4.696 1.00 70.62 110 CYS A N 1
ATOM 871 C CA . CYS A 1 110 ? 6.560 4.912 3.997 1.00 70.62 110 CYS A CA 1
ATOM 872 C C . CYS A 1 110 ? 6.733 3.686 4.888 1.00 70.62 110 CYS A C 1
ATOM 874 O O . CYS A 1 110 ? 7.622 3.618 5.730 1.00 70.62 110 CYS A O 1
ATOM 876 N N . MET A 1 111 ? 5.916 2.664 4.618 1.00 77.12 111 MET A N 1
ATOM 877 C CA . MET A 1 111 ? 6.039 1.336 5.232 1.00 77.12 111 MET A CA 1
ATOM 878 C C . MET A 1 111 ? 7.196 0.550 4.617 1.00 77.12 111 MET A C 1
ATOM 880 O O . MET A 1 111 ? 7.787 -0.319 5.265 1.00 77.12 111 MET A O 1
ATOM 884 N N . TYR A 1 112 ? 7.498 0.843 3.354 1.00 74.88 112 TYR A N 1
ATOM 885 C CA . TYR A 1 112 ? 8.748 0.483 2.709 1.00 74.88 112 TYR A CA 1
ATOM 886 C C . TYR A 1 112 ? 9.592 1.741 2.541 1.00 74.88 112 TYR A C 1
ATOM 888 O O . TYR A 1 112 ? 9.428 2.475 1.568 1.00 74.88 112 TYR A O 1
ATOM 896 N N . ASP A 1 113 ? 10.485 1.988 3.491 1.00 79.06 113 ASP A N 1
ATOM 897 C CA . ASP A 1 113 ? 11.488 3.042 3.388 1.00 79.06 113 ASP A CA 1
ATOM 898 C C . ASP A 1 113 ? 12.800 2.436 2.874 1.00 79.06 113 ASP A C 1
ATOM 900 O O . ASP A 1 113 ? 13.410 1.601 3.545 1.00 79.06 113 ASP A O 1
ATOM 904 N N . PHE A 1 114 ? 13.201 2.841 1.666 1.00 77.38 114 PHE A N 1
ATOM 905 C CA . PHE A 1 114 ? 14.441 2.400 1.030 1.00 77.38 114 PHE A CA 1
ATOM 906 C C . PHE A 1 114 ? 15.675 2.731 1.880 1.00 77.38 114 PHE A C 1
ATOM 908 O O . PHE A 1 114 ? 16.575 1.900 1.976 1.00 77.38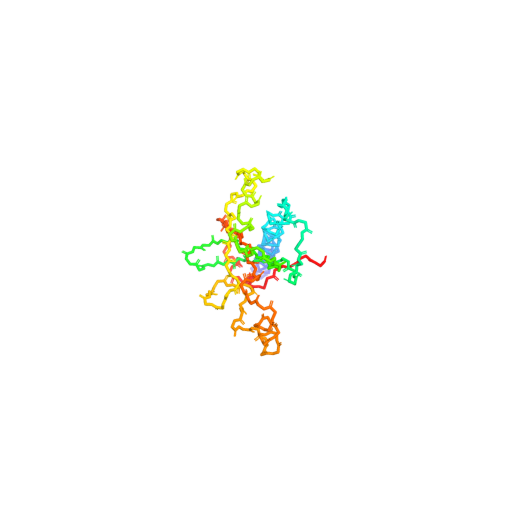 114 PHE A O 1
ATOM 915 N N . ASP A 1 115 ? 15.692 3.886 2.552 1.00 77.50 115 ASP A N 1
ATOM 916 C CA . ASP A 1 115 ? 16.831 4.337 3.360 1.00 77.50 115 ASP A CA 1
ATOM 917 C C . ASP A 1 115 ? 16.906 3.605 4.715 1.00 77.50 115 ASP A C 1
ATOM 919 O O . ASP A 1 115 ? 17.939 3.641 5.387 1.00 77.50 115 ASP A O 1
ATOM 923 N N . MET A 1 116 ? 15.832 2.910 5.117 1.00 79.62 116 MET A N 1
ATOM 924 C CA . MET A 1 116 ? 15.803 2.046 6.306 1.00 79.62 116 MET A CA 1
ATOM 925 C C . MET A 1 116 ? 15.973 0.556 5.993 1.00 79.62 116 MET A C 1
ATOM 927 O O . MET A 1 116 ? 15.967 -0.266 6.920 1.00 79.62 116 MET A O 1
ATOM 931 N N . LEU A 1 117 ? 16.120 0.177 4.720 1.00 83.62 117 LEU A N 1
ATOM 932 C CA . LEU A 1 117 ? 16.432 -1.203 4.366 1.00 83.62 117 LEU A CA 1
ATOM 933 C C . LEU A 1 117 ? 17.840 -1.581 4.858 1.00 83.62 117 LEU A C 1
ATOM 935 O O . LEU A 1 117 ? 18.719 -0.728 4.984 1.00 83.62 117 LEU A O 1
ATOM 939 N N . PRO A 1 118 ? 18.100 -2.868 5.137 1.00 86.00 118 PRO A N 1
ATOM 940 C CA . PRO A 1 118 ? 19.457 -3.323 5.403 1.00 86.00 118 PRO A CA 1
ATOM 941 C C . PRO A 1 118 ? 20.391 -3.020 4.222 1.00 86.00 118 PRO A C 1
ATOM 943 O O . PRO A 1 118 ? 19.999 -3.232 3.074 1.00 86.00 118 PRO A O 1
ATOM 946 N N . ASP A 1 119 ? 21.647 -2.649 4.495 1.00 87.38 119 ASP A N 1
ATOM 947 C CA . ASP A 1 119 ? 22.643 -2.289 3.465 1.00 87.38 119 ASP A CA 1
ATOM 948 C C . ASP A 1 119 ? 22.719 -3.305 2.307 1.00 87.38 119 ASP A C 1
ATOM 950 O O . ASP A 1 119 ? 22.819 -2.931 1.142 1.00 87.38 119 ASP A O 1
ATOM 954 N N . TYR A 1 120 ? 22.602 -4.605 2.606 1.00 88.19 120 TYR A N 1
ATOM 955 C CA . TYR A 1 120 ? 22.653 -5.661 1.590 1.00 88.19 120 TYR A CA 1
ATOM 956 C C . TYR A 1 120 ? 21.442 -5.670 0.637 1.00 88.19 120 TYR A C 1
ATOM 958 O O . TYR A 1 120 ? 21.572 -6.115 -0.504 1.00 88.19 120 TYR A O 1
ATOM 966 N N . GLU A 1 121 ? 20.261 -5.228 1.082 1.00 87.44 121 GLU A N 1
ATOM 967 C CA . GLU A 1 121 ? 19.081 -5.093 0.216 1.00 87.44 121 GLU A CA 1
ATOM 968 C C . GLU A 1 121 ? 19.189 -3.839 -0.644 1.00 87.44 121 GLU A C 1
ATOM 970 O O . GLU A 1 121 ? 18.918 -3.905 -1.842 1.00 87.44 121 GLU A O 1
ATOM 975 N N . ILE A 1 122 ? 19.661 -2.735 -0.060 1.00 85.44 122 ILE A N 1
ATOM 976 C CA . ILE A 1 122 ? 19.933 -1.484 -0.775 1.00 85.44 122 ILE A CA 1
ATOM 977 C C . ILE A 1 122 ? 20.919 -1.741 -1.918 1.00 85.44 122 ILE A C 1
ATOM 979 O O . ILE A 1 122 ? 20.626 -1.429 -3.071 1.00 85.44 122 ILE A O 1
ATOM 983 N N . GLU A 1 123 ? 22.061 -2.375 -1.628 1.00 88.12 123 GLU A N 1
ATOM 984 C CA . GLU A 1 123 ? 23.065 -2.727 -2.640 1.00 88.12 123 GLU A CA 1
ATOM 985 C C . GLU A 1 123 ? 22.484 -3.614 -3.745 1.00 88.12 123 GLU A C 1
ATOM 987 O O . GLU A 1 123 ? 22.796 -3.426 -4.922 1.00 88.12 123 GLU A O 1
ATOM 992 N N . LYS A 1 124 ? 21.613 -4.562 -3.381 1.00 87.62 124 LYS A N 1
ATOM 993 C CA . LYS A 1 124 ? 20.948 -5.442 -4.343 1.00 87.62 124 LYS A CA 1
ATOM 994 C C . LYS A 1 124 ? 20.005 -4.666 -5.262 1.00 87.62 124 LYS A C 1
ATOM 996 O O . LYS A 1 124 ? 20.048 -4.899 -6.463 1.00 87.62 124 LYS A O 1
ATOM 1001 N N . ILE A 1 125 ? 19.185 -3.767 -4.723 1.00 88.19 125 ILE A N 1
ATOM 1002 C CA . ILE A 1 125 ? 18.242 -2.958 -5.508 1.00 88.19 125 ILE A CA 1
ATOM 1003 C C . ILE A 1 125 ? 18.998 -2.003 -6.434 1.00 88.19 125 ILE A C 1
ATOM 1005 O O . ILE A 1 125 ? 18.669 -1.902 -7.610 1.00 88.19 125 ILE A O 1
ATOM 1009 N N . ILE A 1 126 ? 20.057 -1.354 -5.939 1.00 87.69 126 ILE A N 1
ATOM 1010 C CA . ILE A 1 126 ? 20.903 -0.476 -6.761 1.00 87.69 126 ILE A CA 1
ATOM 1011 C C . ILE A 1 126 ? 21.563 -1.271 -7.897 1.00 87.69 126 ILE A C 1
ATOM 1013 O O . ILE A 1 126 ? 21.626 -0.794 -9.028 1.00 87.69 126 ILE A O 1
ATOM 1017 N N . ALA A 1 127 ? 22.044 -2.486 -7.620 1.00 88.81 127 ALA A N 1
ATOM 1018 C CA . ALA A 1 127 ? 22.631 -3.356 -8.639 1.00 88.81 127 ALA A CA 1
ATOM 1019 C C . ALA A 1 127 ? 21.606 -3.879 -9.667 1.00 88.81 127 ALA A C 1
ATOM 1021 O O . ALA A 1 127 ? 22.002 -4.238 -10.776 1.00 88.81 127 ALA A O 1
ATOM 1022 N N . ASP A 1 128 ? 20.325 -3.928 -9.300 1.00 86.44 128 ASP A N 1
ATOM 1023 C CA . ASP A 1 128 ? 19.199 -4.413 -10.113 1.00 86.44 128 ASP A CA 1
ATOM 1024 C C . ASP A 1 128 ? 18.457 -3.290 -10.866 1.00 86.44 128 ASP A C 1
ATOM 1026 O O . ASP A 1 128 ? 17.435 -3.549 -11.497 1.00 86.44 128 ASP A O 1
ATOM 1030 N N . ASP A 1 129 ? 19.006 -2.069 -10.841 1.00 89.44 129 ASP A N 1
ATOM 1031 C CA . ASP A 1 129 ? 18.419 -0.834 -11.378 1.00 89.44 129 ASP A CA 1
ATOM 1032 C C . ASP A 1 129 ? 17.181 -0.354 -10.593 1.00 89.44 129 ASP A C 1
ATOM 1034 O O . ASP A 1 129 ? 16.045 -0.782 -10.815 1.00 89.44 129 ASP A O 1
ATOM 1038 N N . SER A 1 130 ? 17.407 0.577 -9.658 1.00 86.06 130 SER A N 1
ATOM 1039 C CA . SER A 1 130 ? 16.386 1.094 -8.736 1.00 86.06 130 SER A CA 1
ATOM 1040 C C . SER A 1 130 ? 15.193 1.749 -9.431 1.00 86.06 130 SER A C 1
ATOM 1042 O O . SER A 1 130 ? 14.100 1.759 -8.868 1.00 86.06 130 SER A O 1
ATOM 1044 N N . ASP A 1 131 ? 15.368 2.259 -10.652 1.00 89.62 131 ASP A N 1
ATOM 1045 C CA . ASP A 1 131 ? 14.313 2.964 -11.393 1.00 89.62 131 ASP A CA 1
ATOM 1046 C C . ASP A 1 131 ? 13.172 2.024 -11.815 1.00 89.62 131 ASP A C 1
ATOM 1048 O O . ASP A 1 131 ? 12.048 2.458 -12.082 1.00 89.62 131 ASP A O 1
ATOM 1052 N N . ARG A 1 132 ? 13.438 0.714 -11.809 1.00 92.62 132 ARG A N 1
ATOM 1053 C CA . ARG A 1 132 ? 12.455 -0.337 -12.081 1.00 92.62 132 ARG A CA 1
ATOM 1054 C C . ARG A 1 132 ? 11.598 -0.691 -10.871 1.00 92.62 132 ARG A C 1
ATOM 1056 O O . ARG A 1 132 ? 10.624 -1.431 -11.015 1.00 92.62 132 ARG A O 1
ATOM 1063 N N . TYR A 1 133 ? 11.947 -0.209 -9.680 1.00 93.44 133 TYR A N 1
ATOM 1064 C CA . TYR A 1 133 ? 11.177 -0.447 -8.466 1.00 93.44 133 TYR A CA 1
ATOM 1065 C C . TYR A 1 133 ? 10.100 0.631 -8.342 1.00 93.44 133 TYR A C 1
ATOM 1067 O O . TYR A 1 133 ? 10.367 1.808 -8.096 1.00 93.44 133 TYR A O 1
ATOM 1075 N N . VAL A 1 134 ? 8.856 0.209 -8.520 1.00 94.19 134 VAL A N 1
ATOM 1076 C CA . VAL A 1 134 ? 7.678 1.069 -8.549 1.00 94.19 134 VAL A CA 1
ATOM 1077 C C . VAL A 1 134 ? 6.880 0.870 -7.273 1.00 94.19 134 VAL A C 1
ATOM 1079 O O . VAL A 1 134 ? 6.562 -0.260 -6.895 1.00 94.19 134 VAL A O 1
ATOM 1082 N N . ARG A 1 135 ? 6.525 1.971 -6.617 1.00 94.25 135 ARG A N 1
ATOM 1083 C CA . ARG A 1 135 ? 5.642 1.987 -5.456 1.00 94.25 135 ARG A CA 1
ATOM 1084 C C . ARG A 1 135 ? 4.247 2.412 -5.895 1.00 94.25 135 ARG A C 1
ATOM 1086 O O . ARG A 1 135 ? 4.063 3.468 -6.488 1.00 94.25 135 ARG A O 1
ATOM 1093 N N . ILE A 1 136 ? 3.264 1.589 -5.562 1.00 95.50 136 ILE A N 1
ATOM 1094 C CA . ILE A 1 136 ? 1.844 1.890 -5.722 1.00 95.50 136 ILE A CA 1
ATOM 1095 C C . ILE A 1 136 ? 1.292 2.194 -4.336 1.00 95.50 136 ILE A C 1
ATOM 1097 O O . ILE A 1 136 ? 1.412 1.365 -3.428 1.00 95.50 136 ILE A O 1
ATOM 1101 N N . VAL A 1 137 ? 0.700 3.371 -4.179 1.00 94.44 137 VAL A N 1
ATOM 1102 C CA . VAL A 1 137 ? 0.206 3.887 -2.902 1.00 94.44 137 VAL A CA 1
ATOM 1103 C C . VAL A 1 137 ? -1.304 4.053 -2.972 1.00 94.44 137 VAL A C 1
ATOM 1105 O O . VAL A 1 137 ? -1.839 4.523 -3.970 1.00 94.44 137 VAL A O 1
ATOM 1108 N N . TYR A 1 138 ? -1.999 3.685 -1.900 1.00 94.38 138 TYR A N 1
ATOM 1109 C CA . TYR A 1 138 ? -3.391 4.059 -1.666 1.00 94.38 138 TYR A CA 1
ATOM 1110 C C . TYR A 1 138 ? -3.487 4.942 -0.428 1.00 94.38 138 TYR A C 1
ATOM 1112 O O . TYR A 1 138 ? -3.058 4.507 0.638 1.00 94.38 138 TYR A O 1
ATOM 1120 N N . GLU A 1 139 ? -4.125 6.111 -0.523 1.00 91.81 139 GLU A N 1
ATOM 1121 C CA . GLU A 1 139 ? -4.349 6.995 0.630 1.00 91.81 139 GLU A CA 1
ATOM 1122 C C . GLU A 1 139 ? -5.812 7.413 0.772 1.00 91.81 139 GLU A C 1
ATOM 1124 O O . GLU A 1 139 ? -6.407 8.008 -0.123 1.00 91.81 139 GLU A O 1
ATOM 1129 N N . HIS A 1 140 ? -6.437 7.166 1.925 1.00 90.50 140 HIS A N 1
ATOM 1130 C CA . HIS A 1 140 ? -7.831 7.572 2.119 1.00 90.50 140 HIS A CA 1
ATOM 1131 C C . HIS A 1 140 ? -8.171 8.036 3.528 1.00 90.50 140 HIS A C 1
ATOM 1133 O O . HIS A 1 140 ? -7.702 7.481 4.519 1.00 90.50 140 HIS A O 1
ATOM 1139 N N . LYS A 1 141 ? -9.068 9.033 3.610 1.00 86.00 141 LYS A N 1
ATOM 1140 C CA . LYS A 1 141 ? -9.619 9.579 4.864 1.00 86.00 141 LYS A CA 1
ATOM 1141 C C . LYS A 1 141 ? -10.159 8.473 5.738 1.00 86.00 141 LYS A C 1
ATOM 1143 O O . LYS A 1 141 ? -11.171 7.849 5.435 1.00 86.00 141 LYS A O 1
ATOM 1148 N N . TYR A 1 142 ? -9.476 8.289 6.860 1.00 74.25 142 TYR A N 1
ATOM 1149 C CA . TYR A 1 142 ? -9.850 7.343 7.881 1.00 74.25 142 TYR A CA 1
ATOM 1150 C C . TYR A 1 142 ? -10.355 8.114 9.086 1.00 74.25 142 TYR A C 1
ATOM 1152 O O . TYR A 1 142 ? -9.599 8.724 9.835 1.00 74.25 142 TYR A O 1
ATOM 1160 N N . PHE A 1 143 ? -11.672 8.129 9.254 1.00 64.94 143 PHE A N 1
ATOM 1161 C CA . PHE A 1 143 ? -12.287 8.755 10.411 1.00 64.94 143 PHE A CA 1
ATOM 1162 C C . PHE A 1 143 ? -12.724 7.670 11.383 1.00 64.94 143 PHE A C 1
ATOM 1164 O O . PHE A 1 143 ? -13.825 7.129 11.267 1.00 64.94 143 PHE A O 1
ATOM 1171 N N . TRP A 1 144 ? -11.858 7.321 12.334 1.00 60.62 144 TRP A N 1
ATOM 1172 C CA . TRP A 1 144 ? -12.214 6.315 13.325 1.00 60.62 144 TRP A CA 1
ATOM 1173 C C . TRP A 1 144 ? -11.522 6.540 14.685 1.00 60.62 144 TRP A C 1
ATOM 1175 O O . TRP A 1 144 ? -10.299 6.585 14.756 1.00 60.62 144 TRP A O 1
ATOM 1185 N N . LEU A 1 145 ? -12.384 6.733 15.704 1.00 53.56 145 LEU A N 1
ATOM 1186 C CA . LEU A 1 145 ? -12.304 6.747 17.187 1.00 53.56 145 LEU A CA 1
ATOM 1187 C C . LEU A 1 145 ? -10.938 6.860 17.936 1.00 53.56 145 LEU A C 1
ATOM 1189 O O . LEU A 1 145 ? -9.906 6.404 17.464 1.00 53.56 145 LEU A O 1
ATOM 1193 N N . PRO A 1 146 ? -10.925 7.414 19.177 1.00 53.19 146 PRO A N 1
ATOM 1194 C CA . PRO A 1 146 ? -9.764 8.052 19.836 1.00 53.19 146 PRO A CA 1
ATOM 1195 C C . PRO A 1 146 ? -8.554 7.164 20.203 1.00 53.19 146 PRO A C 1
ATOM 1197 O O . PRO A 1 146 ? -7.657 7.641 20.890 1.00 53.19 146 PRO A O 1
ATOM 1200 N N . ILE A 1 147 ? -8.509 5.896 19.783 1.00 52.88 147 ILE A N 1
ATOM 1201 C CA . ILE A 1 147 ? -7.446 4.928 20.124 1.00 52.88 147 ILE A CA 1
ATOM 1202 C C . ILE A 1 147 ? -6.762 4.356 18.863 1.00 52.88 147 ILE A C 1
ATOM 1204 O O . ILE A 1 147 ? -5.832 3.567 18.979 1.00 52.88 147 ILE A O 1
ATOM 1208 N N . SER A 1 148 ? -7.164 4.758 17.650 1.00 50.56 148 SER A N 1
ATOM 1209 C CA . SER A 1 148 ? -6.495 4.330 16.404 1.00 50.56 148 SER A CA 1
ATOM 1210 C C . SER A 1 148 ? -4.995 4.670 16.383 1.00 50.56 148 SER A C 1
ATOM 1212 O O . SER A 1 148 ? -4.200 3.863 15.922 1.00 50.56 148 SER A O 1
ATOM 1214 N N . TRP A 1 149 ? -4.612 5.780 17.020 1.00 53.16 149 TRP A N 1
ATOM 1215 C CA . TRP A 1 149 ? -3.238 6.242 17.269 1.00 53.16 149 TRP A CA 1
ATOM 1216 C C . TRP A 1 149 ? -2.373 5.303 18.130 1.00 53.16 149 TRP A C 1
ATOM 1218 O O . TRP A 1 149 ? -1.241 5.639 18.426 1.00 53.16 149 TRP A O 1
ATOM 1228 N N . TYR A 1 150 ? -2.879 4.175 18.633 1.00 57.50 150 TYR A N 1
ATOM 1229 C CA . TYR A 1 150 ? -2.045 3.179 19.327 1.00 57.50 150 TYR A CA 1
ATOM 1230 C C . TYR A 1 150 ? -1.632 2.014 18.422 1.00 57.50 150 TYR A C 1
ATOM 1232 O O . TYR A 1 150 ? -0.815 1.186 18.829 1.00 57.50 150 TYR A O 1
ATOM 1240 N N . TYR A 1 151 ? -2.189 1.931 17.214 1.00 56.75 151 TYR A N 1
ATOM 1241 C CA . TYR A 1 151 ? -1.956 0.837 16.280 1.00 56.75 151 TYR A CA 1
ATOM 1242 C C . TYR A 1 151 ? -1.156 1.349 15.077 1.00 56.75 151 TYR A C 1
ATOM 1244 O O . TYR A 1 151 ? -1.718 1.706 14.049 1.00 56.75 151 TYR A O 1
ATOM 1252 N N . TYR A 1 152 ? 0.169 1.385 15.238 1.00 60.41 152 TYR A N 1
ATOM 1253 C CA . TYR A 1 152 ? 1.131 1.784 14.196 1.00 60.41 152 TYR A CA 1
ATOM 1254 C C . TYR A 1 152 ? 1.829 0.596 13.523 1.00 60.41 152 TYR A C 1
ATOM 1256 O O . TYR A 1 152 ? 2.734 0.784 12.727 1.00 60.41 152 TYR A O 1
ATOM 1264 N N . ALA A 1 153 ? 1.488 -0.641 13.892 1.00 67.38 153 ALA A N 1
ATOM 1265 C CA . ALA A 1 153 ? 2.117 -1.802 13.275 1.00 67.38 153 ALA A CA 1
ATOM 1266 C C . ALA A 1 153 ? 1.436 -2.086 11.927 1.00 67.38 153 ALA A C 1
ATOM 1268 O O . ALA A 1 153 ? 0.233 -2.368 11.946 1.00 67.38 153 ALA A O 1
ATOM 1269 N N . PRO A 1 154 ? 2.162 -2.058 10.796 1.00 72.25 154 PRO A N 1
ATOM 1270 C CA . PRO A 1 154 ? 1.568 -2.308 9.493 1.00 72.25 154 PRO A CA 1
ATOM 1271 C C . PRO A 1 154 ? 0.968 -3.711 9.435 1.00 72.25 154 PRO A C 1
ATOM 1273 O O . PRO A 1 154 ? 1.541 -4.688 9.925 1.00 72.25 154 PRO A O 1
ATOM 1276 N N . VAL A 1 155 ? -0.207 -3.804 8.824 1.00 79.12 155 VAL A N 1
ATOM 1277 C CA . VAL A 1 155 ? -0.887 -5.064 8.529 1.00 79.12 155 VAL A CA 1
ATOM 1278 C C . VAL A 1 155 ? -0.486 -5.492 7.124 1.00 79.12 155 VAL A C 1
ATOM 1280 O O . VAL A 1 155 ? -0.541 -4.681 6.204 1.00 79.12 155 VAL A O 1
ATOM 1283 N N . SER A 1 156 ? -0.130 -6.761 6.952 1.00 74.50 156 SER A N 1
ATOM 1284 C CA . SER A 1 156 ? 0.065 -7.394 5.648 1.00 74.50 156 SER A CA 1
ATOM 1285 C C . SER A 1 156 ? -0.829 -8.627 5.504 1.00 74.50 156 SER A C 1
ATOM 1287 O O . SER A 1 156 ? -1.318 -9.183 6.495 1.00 74.50 156 SER A O 1
ATOM 1289 N N . LEU A 1 157 ? -1.098 -9.023 4.261 1.00 70.62 157 LEU A N 1
ATOM 1290 C CA . LEU A 1 157 ? -1.728 -10.303 3.943 1.00 70.62 157 LEU A CA 1
ATOM 1291 C C . LEU A 1 157 ? -0.618 -11.312 3.617 1.00 70.62 157 LEU A C 1
ATOM 1293 O O . LEU A 1 157 ? 0.128 -11.087 2.669 1.00 70.62 157 LEU A O 1
ATOM 1297 N N . VAL A 1 158 ? -0.532 -12.385 4.414 1.00 51.47 158 VAL A N 1
ATOM 1298 C CA . VAL A 1 158 ? 0.313 -13.572 4.157 1.00 51.47 158 VAL A CA 1
ATOM 1299 C C . VAL A 1 158 ? -0.254 -14.385 3.000 1.00 51.47 158 VAL A C 1
ATOM 1301 O O . VAL A 1 158 ? -1.493 -14.588 3.004 1.00 51.47 158 VAL A O 1
#

pLDDT: mean 85.32, std 12.5, range [50.56, 98.12]

Sequence (158 aa):
MMKKKFKIILSAVIIVVVATIMLTSYMGYYLACIHAISKIECLDMPDDITVYGETKAEASDIYWVHMRAEKIIVCDGGPEYVQEYLEKNNSEFALRNIDVEYFTGMTDTCMYDFDMLPDYEIEKIIADDSDRYVRIVYEHKYFWLPISWYYYAPVSLV

Radius of gyration: 20.58 Å; chains: 1; bounding box: 47×29×72 Å